Protein AF-A0A9X1Q6M1-F1 (afdb_monomer)

Foldseek 3Di:
DDPDDPDVPPDCPQVVL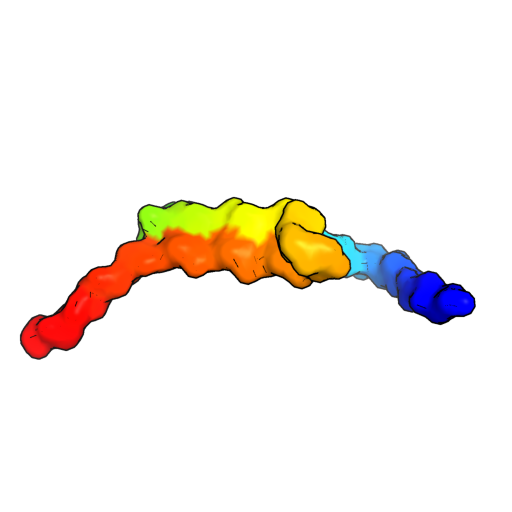QVVLVVQVWGWDWDDDPNDTDIDIDGDDDDDD

Radius of gyration: 14.73 Å; Cα contacts (8 Å, |Δi|>4): 41; chains: 1; bounding box: 32×31×37 Å

Solvent-accessible surface area (backbone atoms only — not comparable to full-atom values): 3303 Å² total; per-residue (Å²): 132,88,79,74,79,84,51,93,86,66,82,52,66,66,56,54,50,34,54,51,28,45,76,60,71,25,44,56,50,74,47,81,52,93,98,37,82,44,74,50,75,48,69,74,78,79,74,89,131

Nearest PDB structures (foldseek):
  8wqk-assembly3_C  TM=4.129E-01  e=1.521E+00  Porcine epidemic diarrhea virus
  8hbd-assembly1_R  TM=4.155E-01  e=2.511E+00  Homo sapiens
  8ikl-assembly1_A  TM=4.363E-01  e=7.346E+00  Homo sapiens

pLDDT: mean 87.28, std 13.8, range [47.62, 98.06]

Organism: Streptomyces muensis (NCBI:txid1077944)

InterPro domains:
  IPR036890 Histidine kinase/HSP90-like ATPase superfamily [G3DSA:3.30.565.10] (1-46)

Mean predicted aligned error: 7.38 Å

Secondary structure (DSSP, 8-state):
-------TT-S-HHHHHHHHHHHTT-EEEEEEETTEEEEEEE-PPPPP-

Structure (mmCIF, N/CA/C/O backbone):
data_AF-A0A9X1Q6M1-F1
#
_entry.id   AF-A0A9X1Q6M1-F1
#
loop_
_atom_site.group_PDB
_atom_site.id
_atom_site.type_symbol
_atom_site.label_atom_id
_atom_site.label_alt_id
_atom_site.label_comp_id
_atom_site.label_asym_id
_atom_site.label_entity_id
_atom_site.label_seq_id
_atom_site.pdbx_PDB_ins_code
_atom_site.Cartn_x
_atom_site.Cartn_y
_atom_site.Cartn_z
_atom_site.occupancy
_atom_site.B_iso_or_equiv
_atom_site.auth_seq_id
_atom_site.auth_comp_id
_atom_site.auth_asym_id
_atom_site.auth_atom_id
_ato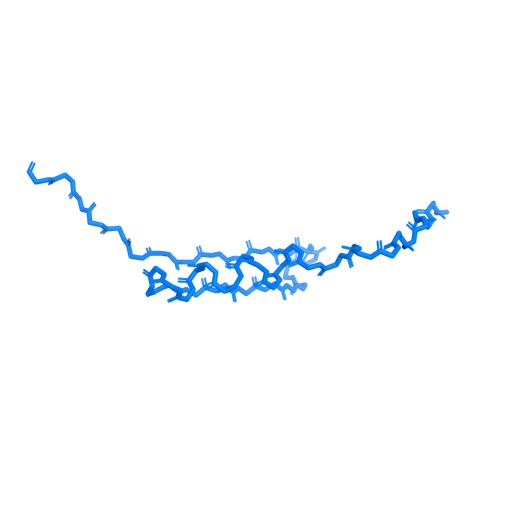m_site.pdbx_PDB_model_num
ATOM 1 N N . GLY A 1 1 ? 24.761 -5.266 -15.236 1.00 47.62 1 GLY A N 1
ATOM 2 C CA . GLY A 1 1 ? 23.706 -5.061 -14.224 1.00 47.62 1 GLY A CA 1
ATOM 3 C C . GLY A 1 1 ? 23.531 -6.341 -13.437 1.00 47.62 1 GLY A C 1
ATOM 4 O O . GLY A 1 1 ? 23.365 -7.381 -14.055 1.00 47.62 1 GLY A O 1
ATOM 5 N N . HIS A 1 2 ? 23.637 -6.298 -12.109 1.00 55.78 2 HIS A N 1
ATOM 6 C CA . HIS A 1 2 ? 23.481 -7.490 -11.270 1.00 55.78 2 HIS A CA 1
ATOM 7 C C . HIS A 1 2 ? 21.993 -7.831 -11.119 1.00 55.78 2 HIS A C 1
ATOM 9 O O . HIS A 1 2 ? 21.273 -7.175 -10.368 1.00 55.78 2 HIS A O 1
ATOM 15 N N . SER A 1 3 ? 21.526 -8.853 -11.8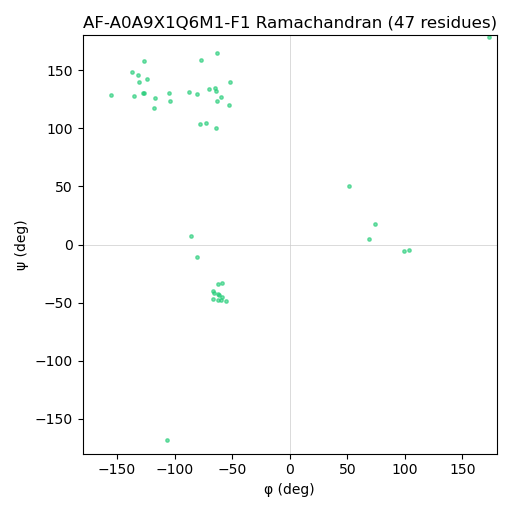38 1.00 64.19 3 SER A N 1
ATOM 16 C CA . SER A 1 3 ? 20.237 -9.484 -11.552 1.00 64.19 3 SER A CA 1
ATOM 17 C C . SER A 1 3 ? 20.411 -10.305 -10.279 1.00 64.19 3 SER A C 1
ATOM 19 O O . SER A 1 3 ? 21.077 -11.339 -10.288 1.00 64.19 3 SER A O 1
ATOM 21 N N . SER A 1 4 ? 19.898 -9.806 -9.156 1.00 67.19 4 SER A N 1
ATOM 22 C CA . SER A 1 4 ? 19.907 -10.580 -7.917 1.00 67.19 4 SER A CA 1
ATOM 23 C C . SER A 1 4 ? 19.031 -11.827 -8.114 1.00 67.19 4 SER A C 1
ATOM 25 O O . SER A 1 4 ? 17.915 -11.697 -8.634 1.00 67.19 4 SER A O 1
ATOM 27 N N . PRO A 1 5 ? 19.496 -13.035 -7.746 1.00 64.56 5 PRO A N 1
ATOM 28 C CA . PRO A 1 5 ? 18.727 -14.253 -7.952 1.00 64.56 5 PRO A CA 1
ATOM 29 C C . PRO A 1 5 ? 17.398 -14.155 -7.198 1.00 64.56 5 PRO A C 1
ATOM 31 O O . PRO A 1 5 ? 17.367 -13.878 -5.996 1.00 64.56 5 PRO A O 1
ATOM 34 N N . ARG A 1 6 ? 16.283 -14.377 -7.909 1.00 68.62 6 ARG A N 1
ATOM 35 C CA . ARG A 1 6 ? 14.956 -14.469 -7.291 1.00 68.62 6 ARG A CA 1
ATOM 36 C C . ARG A 1 6 ? 14.953 -15.693 -6.381 1.00 68.62 6 ARG A C 1
ATOM 38 O O . ARG A 1 6 ? 14.832 -16.819 -6.849 1.00 68.62 6 ARG A O 1
ATOM 45 N N . ARG A 1 7 ? 15.125 -15.471 -5.080 1.00 72.06 7 ARG A N 1
ATOM 46 C CA . ARG A 1 7 ? 14.996 -16.531 -4.078 1.00 72.06 7 ARG A CA 1
ATOM 47 C C . ARG A 1 7 ? 13.540 -17.018 -4.074 1.00 72.06 7 ARG A C 1
ATOM 49 O O . ARG A 1 7 ? 12.644 -16.166 -4.064 1.00 72.06 7 ARG A O 1
ATOM 56 N N . PRO A 1 8 ? 13.283 -18.337 -4.063 1.00 60.22 8 PRO A N 1
ATOM 57 C CA . PRO A 1 8 ? 11.946 -18.862 -3.799 1.00 60.22 8 PRO A CA 1
ATOM 58 C C . PRO A 1 8 ? 11.426 -18.253 -2.485 1.00 60.22 8 PRO A C 1
ATOM 60 O O . PRO A 1 8 ? 1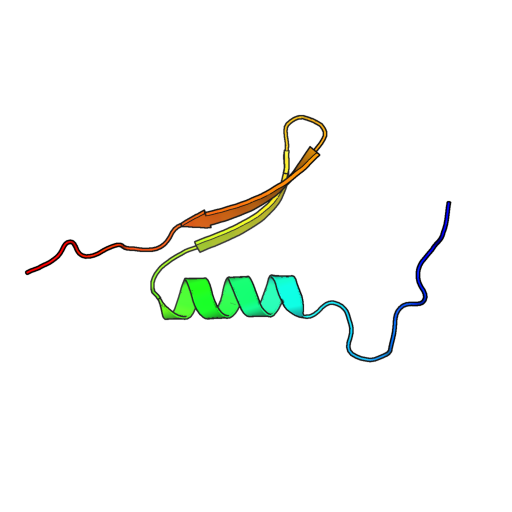2.092 -18.356 -1.458 1.00 60.22 8 PRO A O 1
ATOM 63 N N . GLY A 1 9 ? 10.304 -17.526 -2.536 1.00 63.84 9 GLY A N 1
ATOM 64 C CA . GLY A 1 9 ? 9.740 -16.772 -1.400 1.00 63.84 9 GLY A CA 1
ATOM 65 C C . GLY A 1 9 ? 9.957 -15.248 -1.419 1.00 63.84 9 GLY A C 1
ATOM 66 O O . GLY A 1 9 ? 9.418 -14.541 -0.568 1.00 63.84 9 GLY A O 1
ATOM 67 N N . GLY A 1 10 ? 10.705 -14.701 -2.383 1.00 72.38 10 GLY A N 1
ATOM 68 C CA . GLY A 1 10 ? 10.792 -13.252 -2.610 1.00 72.38 10 GLY A CA 1
ATOM 69 C C . GLY A 1 10 ? 9.561 -12.675 -3.330 1.00 72.38 10 GLY A C 1
ATOM 70 O O . GLY A 1 10 ? 8.843 -13.387 -4.021 1.00 72.38 10 GLY A O 1
ATOM 71 N N . GLY A 1 11 ? 9.324 -11.363 -3.214 1.00 80.38 11 GLY A N 1
ATOM 72 C CA . GLY A 1 11 ? 8.287 -10.650 -3.988 1.00 80.38 11 GLY A CA 1
ATOM 73 C C . GLY A 1 11 ? 6.965 -10.376 -3.259 1.00 80.38 11 GLY A C 1
ATOM 74 O O . GLY A 1 11 ? 6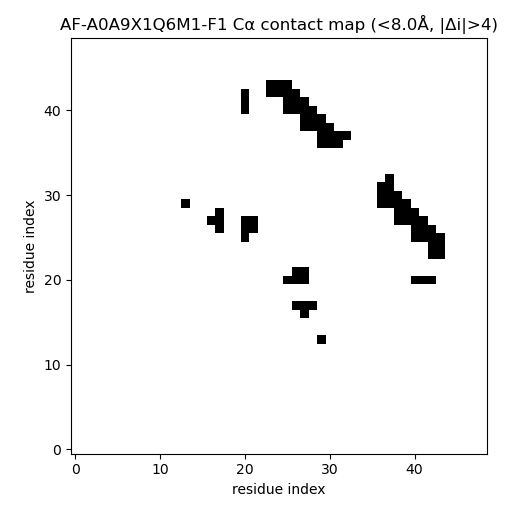.135 -9.627 -3.767 1.00 80.38 11 GLY A O 1
ATOM 75 N N . HIS A 1 12 ? 6.780 -10.887 -2.040 1.00 84.31 12 HIS A N 1
ATOM 76 C CA . HIS A 1 12 ? 5.559 -10.640 -1.261 1.00 84.31 12 HIS A CA 1
ATOM 77 C C . HIS A 1 12 ? 5.528 -9.289 -0.530 1.00 84.31 12 HIS A C 1
ATOM 79 O O . HIS A 1 12 ? 4.474 -8.900 -0.041 1.00 84.31 12 HIS A O 1
ATOM 85 N N . GLY A 1 13 ? 6.644 -8.552 -0.460 1.00 90.56 13 GLY A N 1
ATOM 86 C CA . GLY A 1 13 ? 6.747 -7.322 0.338 1.00 90.56 13 GLY A CA 1
ATOM 87 C C . GLY A 1 13 ? 5.687 -6.270 -0.007 1.00 90.56 13 GLY A C 1
ATOM 88 O O . GLY A 1 13 ? 4.998 -5.782 0.885 1.00 90.56 13 GLY A O 1
ATOM 89 N N . LEU A 1 14 ? 5.497 -5.976 -1.299 1.00 93.56 14 LEU A N 1
ATOM 90 C CA . LEU A 1 14 ? 4.505 -4.991 -1.754 1.00 93.56 14 LEU A CA 1
ATOM 91 C C . LEU A 1 14 ? 3.072 -5.443 -1.478 1.00 93.56 14 LEU A C 1
ATOM 93 O O . LEU A 1 14 ? 2.253 -4.646 -1.028 1.00 93.56 14 LEU A O 1
ATOM 97 N N . ARG A 1 15 ? 2.790 -6.734 -1.688 1.00 93.50 15 ARG A N 1
ATOM 98 C CA . ARG A 1 15 ? 1.489 -7.323 -1.364 1.00 93.50 15 ARG A CA 1
ATOM 99 C C . ARG A 1 15 ? 1.209 -7.236 0.135 1.00 93.50 15 ARG A C 1
ATOM 101 O O . ARG A 1 15 ? 0.166 -6.730 0.518 1.00 93.50 15 ARG A O 1
ATOM 108 N N . GLY A 1 16 ? 2.169 -7.616 0.976 1.00 95.69 16 GLY A N 1
ATOM 109 C CA . GLY A 1 16 ? 2.028 -7.523 2.429 1.00 95.69 16 GLY A CA 1
ATOM 110 C C . GLY A 1 16 ? 1.841 -6.086 2.927 1.00 95.69 16 GLY A C 1
ATOM 111 O O . GLY A 1 16 ? 1.111 -5.859 3.888 1.00 95.69 16 GLY A O 1
ATOM 112 N N . ILE A 1 17 ? 2.458 -5.096 2.272 1.00 96.62 17 ILE A N 1
ATOM 113 C CA . ILE A 1 17 ? 2.212 -3.675 2.561 1.00 96.6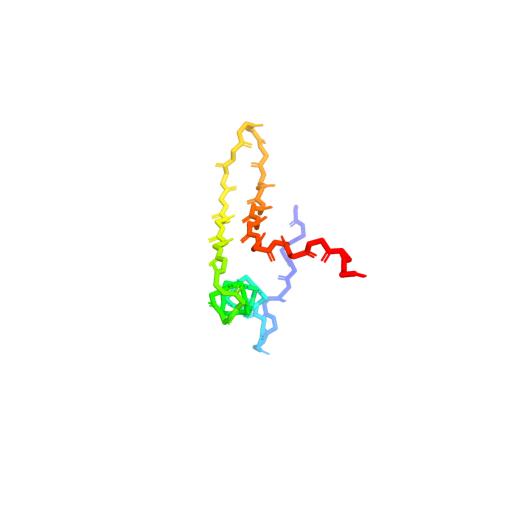2 17 ILE A CA 1
ATOM 114 C C . ILE A 1 17 ? 0.779 -3.283 2.188 1.00 96.62 17 ILE A C 1
ATOM 116 O O . ILE A 1 17 ? 0.105 -2.657 3.004 1.00 96.62 17 ILE A O 1
AT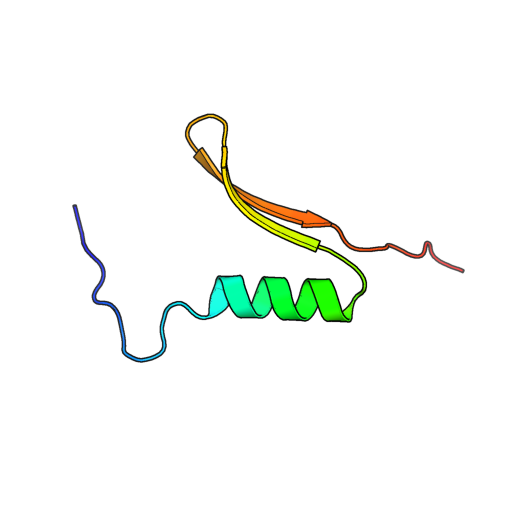OM 120 N N . ALA A 1 18 ? 0.306 -3.663 0.999 1.00 96.81 18 ALA A N 1
ATOM 121 C CA . ALA A 1 18 ? -1.056 -3.372 0.558 1.00 96.81 18 ALA A CA 1
ATOM 122 C C . ALA A 1 18 ? -2.112 -4.020 1.465 1.00 96.81 18 ALA A C 1
ATOM 124 O O . ALA A 1 18 ? -3.060 -3.347 1.872 1.00 96.81 18 ALA A O 1
ATOM 125 N N . ASP A 1 19 ? -1.906 -5.282 1.849 1.00 97.50 19 ASP A N 1
ATOM 126 C CA . ASP A 1 19 ? -2.792 -6.012 2.757 1.00 97.50 19 ASP A CA 1
ATOM 127 C C . ASP A 1 19 ? -2.884 -5.303 4.118 1.00 97.50 19 ASP A C 1
ATOM 129 O O . ASP A 1 19 ? -3.980 -5.029 4.607 1.00 97.50 19 ASP A O 1
ATOM 133 N N . ARG A 1 20 ? -1.744 -4.914 4.706 1.00 96.94 20 ARG A N 1
ATOM 134 C CA . ARG A 1 20 ? -1.725 -4.179 5.984 1.00 96.94 20 ARG A CA 1
ATOM 135 C C . ARG A 1 20 ? -2.335 -2.785 5.883 1.00 96.94 20 ARG A C 1
ATOM 137 O O . ARG A 1 20 ? -3.071 -2.393 6.782 1.00 96.94 20 ARG A O 1
ATOM 144 N N . ALA A 1 21 ? -2.059 -2.044 4.810 1.00 98.00 21 ALA A N 1
ATOM 145 C CA . ALA A 1 21 ? -2.673 -0.736 4.598 1.00 98.00 21 ALA A CA 1
ATOM 146 C C . ALA A 1 21 ? -4.201 -0.861 4.552 1.00 98.00 21 ALA A C 1
ATOM 148 O O . ALA A 1 21 ? -4.889 -0.118 5.245 1.00 98.00 21 ALA A O 1
ATOM 149 N N . ARG A 1 22 ? -4.722 -1.860 3.829 1.00 97.19 22 ARG A N 1
ATOM 150 C CA . ARG A 1 22 ? -6.158 -2.157 3.773 1.00 97.19 22 ARG A CA 1
ATOM 151 C C . ARG A 1 22 ? -6.729 -2.539 5.141 1.00 97.19 22 ARG A C 1
ATOM 153 O O . ARG A 1 22 ? -7.800 -2.049 5.487 1.00 97.19 22 ARG A O 1
ATOM 160 N N . LEU A 1 23 ? -6.033 -3.367 5.927 1.00 97.38 23 LEU A N 1
ATOM 161 C CA . LEU A 1 23 ? -6.462 -3.723 7.291 1.00 97.38 23 LEU A CA 1
ATOM 162 C C . LEU A 1 23 ? -6.594 -2.497 8.204 1.00 97.38 23 LEU A C 1
ATOM 164 O O . LEU A 1 23 ? -7.469 -2.464 9.062 1.00 97.38 23 LEU A O 1
ATOM 168 N N . LEU A 1 24 ? -5.757 -1.481 7.997 1.00 96.38 24 LEU A N 1
ATOM 169 C CA . LEU A 1 24 ? -5.802 -0.214 8.730 1.00 96.38 24 LEU A CA 1
ATOM 170 C C . LEU A 1 24 ? -6.786 0.810 8.129 1.00 96.38 24 LEU A C 1
ATOM 172 O O . LEU A 1 24 ? -6.800 1.961 8.558 1.00 96.38 24 LEU A O 1
ATOM 176 N N . GLY A 1 25 ? -7.592 0.432 7.130 1.00 97.00 25 GLY A N 1
ATOM 177 C CA . GLY A 1 25 ? -8.523 1.342 6.447 1.00 97.00 25 GLY A CA 1
ATOM 178 C C . GLY A 1 25 ? -7.846 2.337 5.495 1.00 97.00 25 GLY A C 1
ATOM 179 O O . GLY A 1 25 ? -8.429 3.359 5.146 1.00 97.00 25 GLY A O 1
ATOM 180 N N . GLY A 1 26 ? -6.604 2.063 5.102 1.00 97.06 26 GLY A N 1
ATOM 181 C CA . GLY A 1 26 ? -5.804 2.865 4.185 1.00 97.06 26 GLY A CA 1
ATOM 182 C C . GLY A 1 26 ? -5.643 2.251 2.792 1.00 97.06 26 GLY A C 1
ATOM 183 O O . GLY A 1 26 ? -6.295 1.273 2.423 1.00 97.06 26 GLY A O 1
ATOM 184 N N . THR A 1 27 ? -4.728 2.824 2.009 1.00 97.88 27 THR A N 1
ATOM 185 C CA . THR A 1 27 ? -4.441 2.427 0.619 1.00 97.88 27 THR A CA 1
ATOM 186 C C . THR 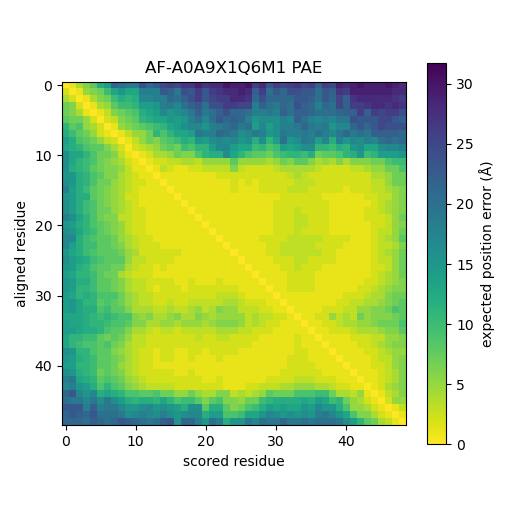A 1 27 ? -2.940 2.389 0.349 1.00 97.88 27 THR A C 1
ATOM 188 O O . THR A 1 27 ? -2.205 3.214 0.893 1.00 97.88 27 THR A O 1
ATOM 191 N N . ALA A 1 28 ? -2.489 1.501 -0.541 1.00 98.06 28 ALA A N 1
ATOM 192 C CA . ALA A 1 28 ? -1.110 1.462 -1.029 1.00 98.06 28 ALA A CA 1
ATOM 193 C C . ALA A 1 28 ? -1.060 1.375 -2.563 1.00 98.06 28 ALA A C 1
ATOM 195 O O . ALA A 1 28 ? -1.842 0.643 -3.168 1.00 98.06 28 ALA A O 1
ATOM 196 N N . GLN A 1 29 ? -0.132 2.103 -3.182 1.00 97.12 29 GLN A N 1
ATOM 197 C CA . GLN A 1 29 ? 0.081 2.163 -4.632 1.00 97.12 29 GLN A CA 1
ATOM 198 C C . GLN A 1 29 ? 1.580 2.064 -4.920 1.00 97.12 29 GLN A C 1
ATOM 200 O O . GLN A 1 29 ? 2.365 2.825 -4.358 1.00 97.12 29 GLN A O 1
ATOM 205 N N . ALA A 1 30 ? 1.984 1.139 -5.789 1.00 95.62 30 ALA A N 1
ATOM 206 C CA . ALA A 1 30 ? 3.379 0.933 -6.167 1.00 95.62 30 ALA A CA 1
ATOM 207 C C . ALA A 1 30 ? 3.520 0.977 -7.689 1.00 95.62 30 ALA A C 1
ATOM 209 O O . ALA A 1 30 ? 2.774 0.298 -8.394 1.00 95.62 30 ALA A O 1
ATOM 210 N N . GLY A 1 31 ? 4.470 1.757 -8.198 1.00 95.62 31 GLY A N 1
ATOM 211 C CA . GLY A 1 31 ? 4.665 1.903 -9.637 1.00 95.62 31 GLY A CA 1
ATOM 212 C C . GLY A 1 31 ? 5.686 2.972 -10.007 1.00 95.62 31 GLY A C 1
ATOM 213 O O . GLY A 1 31 ? 6.263 3.634 -9.145 1.00 95.62 31 GLY A O 1
ATOM 214 N N . ALA A 1 32 ? 5.915 3.126 -11.310 1.00 96.50 32 ALA A N 1
ATOM 215 C CA . ALA A 1 32 ? 6.721 4.219 -11.841 1.00 96.50 32 ALA A CA 1
ATOM 216 C C . ALA A 1 32 ? 5.972 5.555 -11.695 1.00 96.50 32 ALA A C 1
ATOM 218 O O . ALA A 1 32 ? 4.788 5.642 -12.018 1.00 96.50 32 ALA A O 1
ATOM 219 N N . ALA A 1 33 ? 6.663 6.584 -11.210 1.00 95.94 33 ALA A N 1
ATOM 220 C CA . ALA A 1 33 ? 6.155 7.940 -11.049 1.00 95.94 33 ALA A CA 1
ATOM 221 C C . ALA A 1 33 ? 7.315 8.951 -11.060 1.00 95.94 33 ALA A C 1
ATOM 223 O O . ALA A 1 33 ? 8.270 8.806 -10.295 1.00 95.94 33 ALA A O 1
ATOM 224 N N . GLU A 1 34 ? 7.213 9.987 -11.901 1.00 94.12 34 GLU A N 1
ATOM 225 C CA . GLU A 1 34 ? 8.217 11.063 -12.045 1.00 94.12 34 GLU A CA 1
ATOM 226 C C . GLU A 1 34 ? 9.646 10.536 -12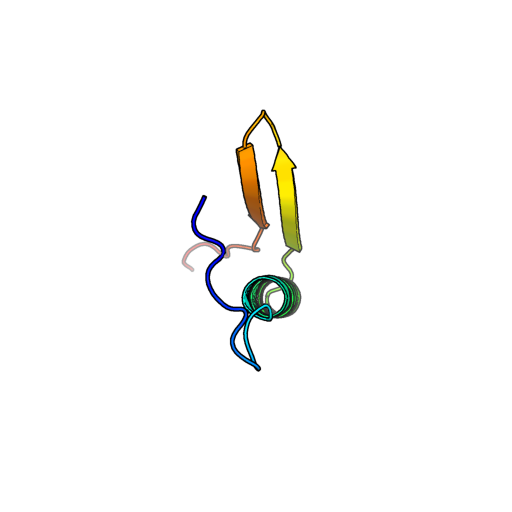.271 1.00 94.12 34 GLU A C 1
ATOM 228 O O . GLU A 1 34 ? 10.579 10.870 -11.541 1.00 94.12 34 GLU A O 1
ATOM 233 N N . GLY A 1 35 ? 9.812 9.623 -13.232 1.00 96.88 35 GLY A N 1
ATOM 234 C CA . GLY A 1 35 ? 11.121 9.044 -13.561 1.00 96.88 35 GLY A CA 1
ATOM 235 C C . GLY A 1 35 ? 11.717 8.127 -12.484 1.00 96.88 35 GLY A C 1
ATOM 236 O O . GLY A 1 35 ? 12.833 7.643 -12.655 1.00 96.88 35 GLY A O 1
ATOM 237 N N . ALA A 1 36 ? 10.989 7.849 -11.399 1.00 96.50 36 ALA A N 1
ATOM 238 C CA . ALA A 1 36 ? 11.433 6.988 -10.310 1.00 96.50 36 ALA A CA 1
ATOM 239 C C . ALA A 1 36 ? 10.418 5.880 -10.013 1.00 96.50 36 ALA A C 1
ATOM 241 O O . ALA A 1 36 ? 9.229 5.992 -10.304 1.00 96.50 36 ALA A O 1
ATOM 242 N N . TRP A 1 37 ? 10.874 4.800 -9.384 1.00 94.94 37 TRP A N 1
ATOM 243 C CA . TRP A 1 37 ? 9.964 3.836 -8.775 1.00 94.94 37 TRP A CA 1
ATOM 244 C C . TRP A 1 37 ? 9.508 4.368 -7.414 1.00 94.94 37 TRP A C 1
ATOM 246 O O . TRP A 1 37 ? 10.338 4.778 -6.600 1.00 94.94 37 TRP A O 1
ATOM 256 N N . ARG A 1 38 ? 8.197 4.379 -7.160 1.00 96.44 38 ARG A N 1
ATOM 257 C CA . ARG A 1 38 ? 7.611 4.909 -5.923 1.00 96.44 38 ARG A CA 1
ATOM 258 C C . ARG A 1 38 ? 6.604 3.939 -5.315 1.00 96.44 38 ARG A C 1
ATOM 260 O O . ARG A 1 38 ? 5.846 3.274 -6.018 1.00 96.44 38 ARG A O 1
ATOM 267 N N . LEU A 1 39 ? 6.560 3.941 -3.985 1.00 96.62 39 LEU A N 1
ATOM 268 C CA . LEU A 1 39 ? 5.512 3.339 -3.168 1.00 96.62 39 LEU A CA 1
ATOM 269 C C . LEU A 1 39 ? 4.838 4.454 -2.360 1.00 96.62 39 LEU A C 1
ATOM 271 O O . LEU A 1 39 ? 5.489 5.101 -1.543 1.00 96.62 39 LEU A O 1
ATOM 275 N N . ASN A 1 40 ? 3.544 4.672 -2.583 1.00 97.38 40 ASN A N 1
ATOM 276 C CA . ASN A 1 40 ? 2.716 5.591 -1.807 1.00 97.38 40 ASN A CA 1
ATOM 277 C C . ASN A 1 40 ? 1.799 4.793 -0.875 1.00 97.38 40 ASN A C 1
ATOM 279 O O . ASN A 1 40 ? 1.127 3.865 -1.324 1.00 97.38 40 ASN A O 1
ATOM 283 N N . VAL A 1 41 ? 1.762 5.157 0.407 1.00 97.81 41 VAL A N 1
ATOM 284 C CA . VAL A 1 41 ? 0.852 4.575 1.401 1.00 97.81 41 VAL A CA 1
ATOM 285 C C . VAL A 1 41 ? 0.105 5.713 2.086 1.00 97.81 41 VAL A C 1
ATOM 287 O O . VAL A 1 41 ? 0.725 6.672 2.541 1.00 97.81 41 VAL A O 1
ATOM 290 N N . ARG A 1 42 ? -1.222 5.602 2.171 1.00 96.81 42 ARG A N 1
ATOM 291 C CA . ARG A 1 42 ? -2.083 6.518 2.931 1.00 96.81 42 ARG A CA 1
ATOM 292 C C . ARG A 1 42 ? -2.763 5.733 4.034 1.00 96.81 42 ARG A C 1
ATOM 294 O O . ARG A 1 42 ? -3.398 4.722 3.745 1.00 96.81 42 ARG A O 1
ATOM 301 N N . LEU A 1 43 ? -2.633 6.198 5.270 1.00 96.38 43 LEU A N 1
ATOM 302 C CA . LEU A 1 43 ? -3.252 5.591 6.444 1.00 96.38 43 LEU A CA 1
ATOM 303 C C . LEU A 1 43 ? -4.115 6.636 7.158 1.00 96.38 43 LEU A C 1
ATOM 305 O O . LEU A 1 43 ? -3.701 7.795 7.239 1.00 96.38 43 LEU A O 1
ATOM 309 N N . PRO A 1 44 ? -5.277 6.252 7.707 1.00 94.44 44 PRO A N 1
ATOM 310 C CA . PRO A 1 44 ? -6.001 7.098 8.644 1.00 94.44 44 PRO A CA 1
ATOM 311 C C . PRO A 1 44 ? -5.150 7.308 9.905 1.00 94.44 44 PRO A C 1
ATOM 313 O O . PRO A 1 44 ? -4.762 6.342 10.559 1.00 94.44 44 PRO A O 1
ATOM 316 N N . MET A 1 45 ? -4.868 8.559 10.266 1.00 88.56 45 MET A N 1
ATOM 317 C CA . MET A 1 45 ? -4.250 8.899 11.549 1.00 88.56 45 MET A CA 1
ATOM 318 C C . MET A 1 45 ? -5.322 9.466 12.473 1.00 88.56 45 MET A C 1
ATOM 320 O O . MET A 1 45 ? -5.982 10.445 12.129 1.00 88.56 45 MET A O 1
ATOM 324 N N . LYS A 1 46 ? -5.492 8.865 13.651 1.00 83.69 46 LYS A N 1
ATOM 325 C CA . LYS A 1 46 ? -6.185 9.529 14.756 1.00 83.69 46 LYS A CA 1
ATOM 326 C C . LYS A 1 46 ? -5.141 10.334 15.521 1.00 83.69 46 LYS A C 1
ATOM 328 O O . LYS A 1 46 ? -4.064 9.811 15.805 1.00 83.69 46 LYS A O 1
ATOM 333 N N . GLY A 1 47 ? -5.437 11.603 15.791 1.00 79.12 47 GLY A N 1
ATOM 334 C CA . GLY A 1 47 ? -4.607 12.407 16.682 1.00 79.12 47 GLY A CA 1
ATOM 335 C C . GLY A 1 47 ? -4.601 11.820 18.100 1.00 79.12 47 GLY A C 1
ATOM 336 O O . GLY A 1 47 ? -5.445 10.971 18.407 1.00 79.12 47 GLY A O 1
ATOM 337 N N . PRO A 1 48 ? -3.663 12.250 18.958 1.00 75.19 48 PRO A N 1
ATOM 338 C CA . PRO A 1 48 ? -3.752 11.977 20.388 1.00 75.19 48 PRO A CA 1
ATOM 339 C C . PRO A 1 48 ? -5.127 12.404 20.919 1.00 75.19 48 PRO A C 1
ATOM 341 O O . PRO A 1 48 ? -5.656 13.430 20.483 1.00 75.19 48 PRO A O 1
ATOM 344 N N . VAL A 1 49 ? -5.693 11.595 21.817 1.00 69.75 49 VAL A N 1
ATOM 345 C CA . VAL A 1 49 ? -6.860 11.970 22.631 1.00 69.75 49 VAL A CA 1
ATOM 346 C C . VAL A 1 49 ? -6.427 12.762 23.852 1.00 69.75 49 VAL A C 1
ATOM 348 O O . VAL A 1 49 ? -5.303 12.499 24.339 1.00 69.75 49 VAL A O 1
#

Sequence (49 aa):
GHSSPRRPGGGHGLRGIADRARLLGGTAQAGAAEGAWRLNVRLPMKGPV